Protein AF-A0A357V3F7-F1 (afdb_monomer)

Nearest PDB structures (foldseek):
  6bii-assembly1_B  TM=9.407E-01  e=2.425E-06  Pyrococcus yayanosii CH1
  5aov-assembly1_A-2  TM=9.397E-01  e=5.438E-06  Pyrococcus furiosus
  5v6q-assembly2_C  TM=8.658E-01  e=2.734E-05  Sinorhizobium meliloti 1021
  5v72-assembly2_D  TM=8.755E-01  e=2.203E-04  Sinorhizobium meliloti 1021
  5v72-assembly2_B  TM=8.931E-01  e=3.084E-04  Sinorhizobium meliloti 1021

pLDDT: mean 94.34, std 5.1, range [62.09, 98.38]

Radius of gyration: 22.83 Å; Cα contacts (8 Å, |Δi|>4): 68; chains: 1; bounding box: 51×37×57 Å

Sequence (101 aa):
QGLPANVRMLATFSVGYEHIDLDAAKARGLVVTNTPDVLTEAVADITILLLLAASRRAREAFEMISGDNWLNIGGWRPTQFLGTGAQGKVLGILGMGRIGR

Secondary structure (DSSP, 8-state):
-PPPTT--EEE-SSS--TTS-HHHHHHTT-EEE---STTHHHHHHHHHHHHHHHHTTHHHHHHHHHTTHHHHTTS--TTTT-----TTPPPP-S--STTT-

Structure (mmCIF, N/CA/C/O backbone):
data_AF-A0A357V3F7-F1
#
_entry.id   AF-A0A357V3F7-F1
#
loop_
_atom_site.group_PDB
_atom_site.id
_atom_site.type_symbol
_atom_site.label_atom_id
_atom_site.label_alt_id
_atom_site.label_comp_id
_atom_site.label_asym_id
_atom_site.label_entity_id
_atom_site.label_seq_id
_atom_site.pdbx_PDB_ins_code
_atom_site.Cartn_x
_atom_site.Cartn_y
_atom_site.Cartn_z
_atom_site.occupancy
_atom_site.B_iso_or_equiv
_atom_site.auth_seq_id
_atom_site.auth_comp_id
_atom_site.auth_asym_id
_atom_site.auth_atom_id
_atom_site.pdbx_PDB_model_num
ATOM 1 N N . GLN A 1 1 ? -17.928 -21.948 19.471 1.00 62.09 1 GLN A N 1
ATOM 2 C CA . GLN A 1 1 ? -17.589 -21.508 20.843 1.00 62.09 1 GLN A CA 1
ATOM 3 C C . GLN A 1 1 ? -17.380 -20.001 20.807 1.00 62.09 1 GLN A C 1
ATOM 5 O O . GLN A 1 1 ? -16.755 -19.530 19.867 1.00 62.09 1 GLN A O 1
ATOM 10 N N . GLY A 1 2 ? -17.965 -19.245 21.740 1.00 84.38 2 GLY A N 1
ATOM 11 C CA . GLY A 1 2 ? -17.772 -17.790 21.808 1.00 84.38 2 GLY A CA 1
ATOM 12 C C . GLY A 1 2 ? -16.491 -17.415 22.557 1.00 84.38 2 GLY A C 1
ATOM 13 O O . GLY A 1 2 ? -15.931 -18.248 23.267 1.00 84.38 2 GLY A O 1
ATOM 14 N N . LEU A 1 3 ? -16.046 -16.157 22.438 1.00 92.06 3 LEU A N 1
ATOM 15 C CA . LEU A 1 3 ? -14.917 -15.649 23.231 1.00 92.06 3 LEU A CA 1
ATOM 16 C C . LEU A 1 3 ? -15.188 -15.832 24.743 1.00 92.06 3 LEU A C 1
ATOM 18 O O . LEU A 1 3 ? -16.353 -15.747 25.154 1.00 92.06 3 LEU A O 1
ATOM 22 N N . PRO A 1 4 ? -14.162 -16.016 25.588 1.00 95.50 4 PRO 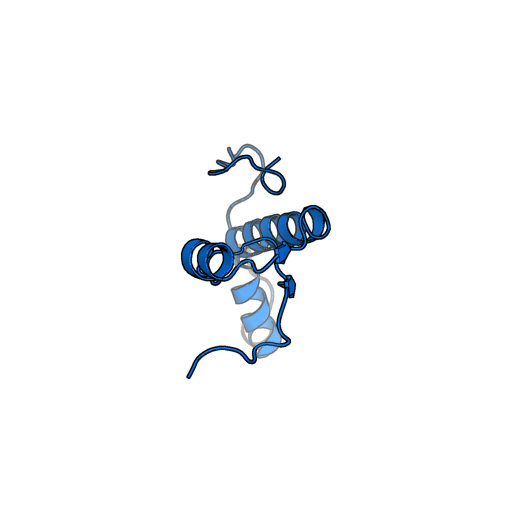A N 1
ATOM 23 C CA . PRO A 1 4 ? -14.309 -16.059 27.045 1.00 95.50 4 PRO A CA 1
ATOM 24 C C . PRO A 1 4 ? -14.956 -14.795 27.638 1.00 95.50 4 PRO A C 1
ATOM 26 O O . PRO A 1 4 ? -14.795 -13.695 27.111 1.00 95.50 4 PRO A O 1
ATOM 29 N N . ALA A 1 5 ? -15.693 -14.928 28.746 1.00 93.69 5 ALA A N 1
ATOM 30 C CA . ALA A 1 5 ? -16.456 -13.824 29.349 1.00 93.69 5 ALA A CA 1
ATOM 31 C C . ALA A 1 5 ? -15.587 -12.662 29.871 1.00 93.69 5 ALA A C 1
ATOM 33 O O . ALA A 1 5 ? -16.086 -1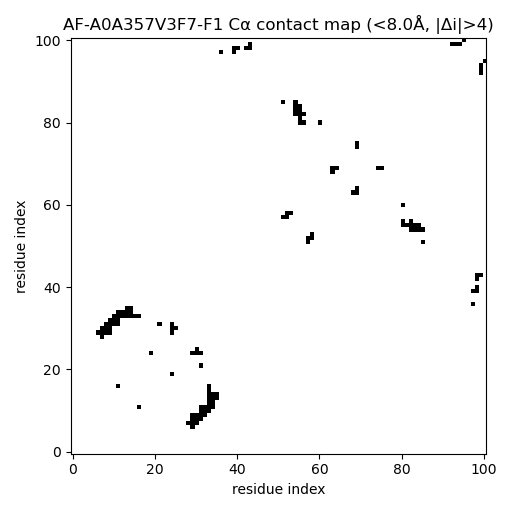1.549 30.022 1.00 93.69 5 ALA A O 1
ATOM 34 N N . ASN A 1 6 ? -14.301 -12.905 30.133 1.00 96.50 6 ASN A N 1
ATOM 35 C CA . ASN A 1 6 ? -13.338 -11.884 30.551 1.00 96.50 6 ASN A CA 1
ATOM 36 C C . ASN A 1 6 ? -12.830 -11.012 29.388 1.00 96.50 6 ASN A C 1
ATOM 38 O O . ASN A 1 6 ? -12.195 -9.992 29.642 1.00 96.50 6 ASN A O 1
ATOM 42 N N . VAL A 1 7 ? -13.122 -11.359 28.129 1.00 97.25 7 VAL A N 1
ATOM 43 C CA . VAL A 1 7 ? -12.812 -10.490 26.987 1.00 97.25 7 VAL A CA 1
ATOM 44 C C . VAL A 1 7 ? -13.799 -9.327 26.960 1.00 97.25 7 VAL A C 1
ATOM 46 O O . VAL A 1 7 ? -15.012 -9.528 26.865 1.00 97.25 7 VAL A O 1
ATOM 49 N N . ARG A 1 8 ? -13.261 -8.109 27.041 1.00 97.00 8 ARG A N 1
ATOM 50 C CA . ARG A 1 8 ? -14.020 -6.846 27.030 1.00 97.00 8 ARG A CA 1
ATOM 51 C C . ARG A 1 8 ? -13.654 -5.922 25.867 1.00 97.00 8 ARG A C 1
ATOM 53 O O . ARG A 1 8 ? -14.373 -4.963 25.609 1.00 97.00 8 ARG A O 1
ATOM 60 N N . MET A 1 9 ? -12.557 -6.205 25.166 1.00 97.88 9 MET A N 1
ATOM 61 C CA . MET A 1 9 ? -12.011 -5.331 24.132 1.00 97.88 9 MET A CA 1
ATOM 62 C C . MET A 1 9 ? -11.308 -6.133 23.035 1.00 97.88 9 MET A C 1
ATOM 64 O O . MET A 1 9 ? -10.691 -7.161 23.315 1.00 97.88 9 MET A O 1
ATOM 68 N N . LEU A 1 10 ? -11.386 -5.625 21.806 1.00 97.75 10 LEU A N 1
ATOM 69 C CA . LEU A 1 10 ? -10.629 -6.052 20.638 1.00 97.75 10 LEU A CA 1
ATOM 70 C C . LEU A 1 10 ? -9.795 -4.860 20.149 1.00 97.75 10 LEU A C 1
ATOM 72 O O . LEU A 1 10 ? -10.342 -3.865 19.679 1.00 97.75 10 LEU A O 1
ATOM 76 N N . ALA A 1 11 ? -8.474 -4.950 20.263 1.00 98.00 11 ALA A N 1
ATOM 77 C CA . ALA A 1 11 ? -7.561 -3.953 19.714 1.00 98.00 11 ALA A CA 1
ATOM 78 C C . ALA A 1 11 ? -6.904 -4.531 18.461 1.00 98.00 11 ALA A C 1
ATOM 80 O O . ALA A 1 11 ? -6.075 -5.435 18.562 1.00 98.00 11 ALA A O 1
ATOM 81 N N . THR A 1 12 ? -7.299 -4.051 17.283 1.00 97.44 12 THR A N 1
ATOM 82 C CA . THR A 1 12 ? -6.698 -4.505 16.029 1.00 97.44 12 THR A CA 1
ATOM 83 C C . THR A 1 12 ? -5.460 -3.694 15.693 1.00 97.44 12 THR A C 1
ATOM 85 O O . THR A 1 12 ? -5.455 -2.467 15.790 1.00 97.44 12 THR A O 1
ATOM 88 N N . PHE A 1 13 ? -4.407 -4.387 15.270 1.00 96.38 13 PHE A N 1
ATOM 89 C CA . PHE A 1 13 ? -3.169 -3.772 14.803 1.00 96.38 13 PHE A CA 1
ATOM 90 C C . PHE A 1 13 ? -3.257 -3.468 13.302 1.00 96.38 13 PHE A C 1
ATOM 92 O O . PHE A 1 13 ? -2.536 -4.026 12.477 1.00 96.38 13 PHE A O 1
ATOM 99 N N . SER A 1 14 ? -4.236 -2.644 12.944 1.00 94.75 14 SER A N 1
ATOM 100 C CA . SER A 1 14 ? -4.574 -2.283 11.568 1.00 94.75 14 SER A CA 1
ATOM 101 C C . SER A 1 14 ? -5.396 -0.993 11.547 1.00 94.75 14 SER A C 1
ATOM 103 O O . SER A 1 14 ? -6.050 -0.658 12.533 1.00 94.75 14 SER A O 1
ATOM 105 N N . VAL A 1 15 ? -5.403 -0.272 10.418 1.00 94.25 15 VAL A N 1
ATOM 106 C CA . VAL A 1 15 ? -6.350 0.843 10.196 1.00 94.25 15 VAL A CA 1
ATOM 107 C C . VAL A 1 15 ? -7.716 0.322 9.781 1.00 94.25 15 VAL A C 1
ATOM 109 O O . VAL A 1 15 ? -8.716 0.712 10.382 1.00 94.25 15 VAL A O 1
ATOM 112 N N . GLY A 1 16 ? -7.743 -0.551 8.771 1.00 92.88 16 GLY A N 1
ATOM 113 C CA . GLY A 1 16 ? -8.943 -1.283 8.379 1.00 92.88 16 GLY A CA 1
ATOM 114 C C . GLY A 1 16 ? -9.395 -2.206 9.505 1.00 92.88 16 GLY A C 1
ATOM 115 O O . GLY A 1 16 ? -8.572 -2.720 10.269 1.00 92.88 16 GLY A O 1
ATOM 116 N N . TYR A 1 17 ? -10.700 -2.370 9.637 1.00 96.81 17 TYR A N 1
ATOM 117 C CA . TYR A 1 17 ? -11.340 -3.201 10.658 1.00 96.81 17 TYR A CA 1
ATOM 118 C C . TYR A 1 17 ? -12.420 -4.109 10.056 1.00 96.81 17 TYR A C 1
ATOM 120 O O . TYR A 1 17 ? -13.240 -4.661 10.780 1.00 96.81 17 TYR A O 1
ATOM 128 N N . GLU A 1 18 ? -12.407 -4.296 8.735 1.00 97.38 18 GLU A N 1
ATOM 129 C CA . GLU A 1 18 ? -13.372 -5.090 7.966 1.00 97.38 18 GLU A CA 1
ATOM 130 C C . GLU A 1 18 ? -13.329 -6.585 8.323 1.00 97.38 18 GLU A C 1
ATOM 132 O O . GLU A 1 18 ? -14.299 -7.308 8.114 1.00 97.38 18 GLU A O 1
ATOM 137 N N . HIS A 1 19 ? -12.219 -7.056 8.894 1.00 97.50 19 HIS A N 1
ATOM 138 C CA . HIS A 1 19 ? -12.072 -8.413 9.430 1.00 97.50 19 HIS A CA 1
ATOM 139 C C . HIS A 1 19 ? -12.732 -8.607 10.805 1.00 97.50 19 HIS A C 1
ATOM 141 O O . HIS A 1 19 ? -12.679 -9.712 11.345 1.00 97.50 19 HIS A O 1
ATOM 147 N N . ILE A 1 20 ? -13.330 -7.562 11.389 1.00 97.69 20 ILE A N 1
ATOM 148 C CA . ILE A 1 20 ? -14.077 -7.622 12.650 1.00 97.69 20 ILE A CA 1
ATOM 149 C C . ILE A 1 20 ? -15.560 -7.384 12.368 1.00 97.69 20 ILE A C 1
ATOM 151 O O . ILE A 1 20 ? -15.951 -6.332 11.867 1.00 97.69 20 ILE A O 1
ATOM 155 N N . ASP A 1 21 ? -16.403 -8.330 12.780 1.00 97.25 21 ASP A N 1
ATOM 156 C CA . ASP A 1 21 ? -17.852 -8.131 12.822 1.00 97.25 21 ASP A CA 1
ATOM 157 C C . ASP A 1 21 ? -18.207 -7.150 13.954 1.00 97.25 21 ASP A C 1
ATOM 159 O O . ASP A 1 21 ? -18.238 -7.501 15.141 1.00 97.25 21 ASP A O 1
ATOM 163 N N . LEU A 1 22 ? -18.426 -5.888 13.579 1.00 97.75 22 LEU A N 1
ATOM 164 C CA . LEU A 1 22 ? -18.731 -4.815 14.520 1.00 97.75 22 LEU A CA 1
ATOM 165 C C . LEU A 1 22 ? -20.107 -4.976 15.171 1.00 97.75 22 LEU A C 1
ATOM 167 O O . LEU A 1 22 ? -20.271 -4.569 16.323 1.00 97.75 22 LEU A O 1
ATOM 171 N N . ASP A 1 23 ? -21.072 -5.590 14.486 1.00 97.69 23 ASP A N 1
ATOM 172 C CA . ASP A 1 23 ? -22.416 -5.790 15.022 1.00 97.69 23 ASP A CA 1
ATOM 173 C C . ASP A 1 23 ? -22.401 -6.866 16.107 1.00 97.69 23 ASP A C 1
ATOM 175 O O . ASP A 1 23 ? -22.935 -6.656 17.200 1.00 97.69 23 ASP A O 1
ATOM 179 N N . ALA A 1 24 ? -21.697 -7.975 15.873 1.00 96.56 24 ALA A N 1
ATOM 180 C CA . ALA A 1 24 ? -21.490 -9.010 16.880 1.00 96.56 24 ALA A CA 1
ATOM 181 C C . ALA A 1 24 ? -20.673 -8.495 18.080 1.00 96.56 24 ALA A C 1
ATOM 183 O O . ALA A 1 24 ? -21.011 -8.779 19.236 1.00 96.56 24 ALA A O 1
ATOM 184 N N . ALA A 1 25 ? -19.617 -7.708 17.830 1.00 96.88 25 ALA A N 1
ATOM 185 C CA . ALA A 1 25 ? -18.812 -7.099 18.889 1.00 96.88 25 ALA A CA 1
ATOM 186 C C . ALA A 1 25 ? -19.650 -6.136 19.747 1.00 96.88 25 ALA A C 1
ATOM 188 O O . ALA A 1 25 ? -19.621 -6.216 20.980 1.00 96.88 25 ALA A O 1
ATOM 189 N N . LYS A 1 26 ? -20.460 -5.287 19.104 1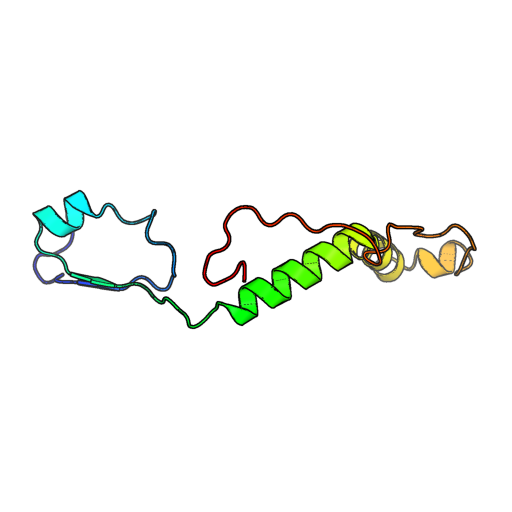.00 97.06 26 LYS A N 1
ATOM 190 C CA . LYS A 1 26 ? -21.363 -4.341 19.766 1.00 97.06 26 LYS A CA 1
ATOM 191 C C . LYS A 1 26 ? -22.470 -5.046 20.545 1.00 97.06 26 LYS A C 1
ATOM 193 O O . LYS A 1 26 ? -22.708 -4.680 21.693 1.00 97.06 26 LYS A O 1
ATOM 198 N N . ALA A 1 27 ? -23.097 -6.080 19.978 1.00 96.75 27 ALA A N 1
ATOM 199 C CA . ALA A 1 27 ? -24.130 -6.877 20.649 1.00 96.75 27 ALA A CA 1
ATOM 200 C C . ALA A 1 27 ? -23.619 -7.532 21.943 1.00 96.75 27 ALA A C 1
ATOM 202 O O . ALA A 1 27 ? -24.375 -7.741 22.890 1.00 96.75 27 ALA A O 1
ATOM 203 N N . ARG A 1 28 ? -22.316 -7.817 22.005 1.00 95.75 28 ARG A N 1
ATOM 204 C CA . ARG A 1 28 ? -21.636 -8.360 23.182 1.00 95.75 28 ARG A CA 1
ATOM 205 C C . ARG A 1 28 ? -21.062 -7.287 24.126 1.00 95.75 28 ARG A C 1
ATOM 207 O O . ARG A 1 28 ? -20.545 -7.627 25.190 1.00 95.75 28 ARG A O 1
ATOM 214 N N . GLY A 1 29 ? -21.145 -6.007 23.766 1.00 96.44 29 GLY A N 1
ATOM 215 C CA . GLY A 1 29 ? -20.591 -4.900 24.550 1.00 96.44 29 GLY A CA 1
ATOM 216 C C . GLY A 1 29 ? -19.060 -4.847 24.544 1.00 96.44 29 GLY A C 1
ATOM 217 O O . GLY A 1 29 ? -18.462 -4.443 25.538 1.00 96.44 29 GLY A O 1
ATOM 218 N N . LEU A 1 30 ? -18.419 -5.296 23.460 1.00 97.81 30 LEU A N 1
ATOM 219 C CA . LEU A 1 30 ? -16.968 -5.212 23.294 1.00 97.81 30 LEU A CA 1
ATOM 220 C C . LEU A 1 30 ? -16.563 -3.843 22.739 1.00 97.81 30 LEU A C 1
ATOM 222 O O . LEU A 1 30 ? -17.153 -3.352 21.778 1.00 97.81 30 LEU A O 1
ATOM 226 N N . VAL A 1 31 ? -15.505 -3.262 23.303 1.00 98.12 31 VAL A N 1
ATOM 227 C CA . VAL A 1 31 ? -14.833 -2.093 22.716 1.00 98.12 31 VAL A CA 1
ATOM 228 C C . VAL A 1 31 ? -13.953 -2.554 21.556 1.00 98.12 31 VAL A C 1
ATOM 230 O O . VAL A 1 31 ? -13.213 -3.523 21.709 1.00 98.12 31 VAL A O 1
ATOM 233 N N . VAL A 1 32 ? -13.996 -1.859 20.418 1.00 98.19 32 VAL A N 1
ATOM 234 C CA . VAL A 1 32 ? -13.113 -2.125 19.272 1.00 98.19 32 VAL A CA 1
ATOM 235 C C . VAL A 1 32 ? -12.263 -0.890 18.989 1.00 98.19 32 VAL A C 1
ATOM 237 O O . VAL A 1 32 ? -12.801 0.209 18.874 1.00 98.19 32 VAL A O 1
ATOM 240 N N . THR A 1 33 ? -10.947 -1.062 18.876 1.00 98.12 33 THR A N 1
ATOM 241 C CA . THR A 1 33 ? -10.009 0.012 18.506 1.00 98.12 33 THR A CA 1
ATOM 242 C C . THR A 1 33 ? -9.118 -0.413 17.350 1.00 98.12 33 THR A C 1
ATOM 244 O O . THR A 1 33 ? -8.781 -1.589 17.231 1.00 98.12 33 THR A O 1
ATOM 247 N N . ASN A 1 34 ? -8.694 0.556 16.545 1.00 97.25 34 ASN A N 1
ATOM 248 C CA . ASN A 1 34 ? -7.789 0.402 15.407 1.00 97.25 34 ASN A CA 1
ATOM 249 C C . ASN A 1 34 ? -6.604 1.388 15.531 1.00 97.25 34 ASN A C 1
ATOM 251 O O . ASN A 1 34 ? -6.493 2.101 16.529 1.00 97.25 34 ASN A O 1
ATOM 255 N N . THR A 1 35 ? -5.713 1.436 14.538 1.00 94.75 35 THR A N 1
ATOM 256 C CA . THR A 1 35 ? -4.486 2.261 14.571 1.00 94.75 35 THR A CA 1
ATOM 257 C C . THR A 1 35 ? -4.441 3.313 13.449 1.00 94.75 35 THR A C 1
ATOM 259 O O . THR A 1 35 ? -3.563 3.231 12.585 1.00 94.75 35 THR A O 1
ATOM 262 N N . PRO A 1 36 ? -5.386 4.273 13.383 1.00 91.19 36 PRO A N 1
ATOM 263 C CA . PRO A 1 36 ? -5.405 5.303 12.345 1.00 91.19 36 PRO A CA 1
ATOM 264 C C . PRO A 1 36 ? -4.183 6.229 12.429 1.00 91.19 36 PRO A C 1
ATOM 266 O O . PRO A 1 36 ? -3.475 6.268 13.431 1.00 91.19 36 PRO A O 1
ATOM 269 N N . ASP A 1 37 ? -3.956 6.981 11.351 1.00 89.38 37 ASP A N 1
ATOM 270 C CA . ASP A 1 37 ? -2.991 8.086 11.225 1.00 89.38 37 ASP A CA 1
ATOM 271 C C . ASP A 1 37 ? -1.494 7.709 11.224 1.00 89.38 37 ASP A C 1
ATOM 273 O O . ASP A 1 37 ? -0.730 8.313 10.475 1.00 89.38 37 ASP A O 1
ATOM 277 N N . VAL A 1 38 ? -1.068 6.672 11.950 1.00 92.44 38 VAL A N 1
ATOM 278 C CA . VAL A 1 38 ? 0.361 6.333 12.158 1.00 92.44 38 VAL A CA 1
ATOM 279 C C . VAL A 1 38 ? 1.083 5.712 10.955 1.00 92.44 38 VAL A C 1
ATOM 281 O O . VAL A 1 38 ? 2.292 5.509 11.007 1.00 92.44 38 VAL A O 1
ATOM 284 N N . LEU A 1 39 ? 0.363 5.381 9.883 1.00 90.00 39 LEU A N 1
ATOM 285 C CA . LEU A 1 39 ? 0.913 4.679 8.714 1.00 90.00 39 LEU A CA 1
ATOM 286 C C . LEU A 1 39 ? 0.572 5.345 7.374 1.00 90.00 39 LEU A C 1
ATOM 288 O O . LEU A 1 39 ? 0.799 4.767 6.316 1.00 90.00 39 LEU A O 1
ATOM 292 N N . THR A 1 40 ? 0.065 6.578 7.427 1.00 92.31 40 THR A N 1
ATOM 293 C CA . THR A 1 40 ? -0.312 7.365 6.246 1.00 92.31 40 THR A CA 1
ATOM 294 C C . THR A 1 40 ? 0.869 7.541 5.287 1.00 92.31 40 THR A C 1
ATOM 296 O O . THR A 1 40 ? 0.791 7.099 4.143 1.00 92.31 40 THR A O 1
ATOM 299 N N . GLU A 1 41 ? 1.982 8.084 5.786 1.00 94.56 41 GLU A N 1
ATOM 300 C CA . GLU A 1 41 ? 3.188 8.352 4.989 1.00 94.56 41 GLU A CA 1
ATOM 301 C C . GLU A 1 41 ? 3.820 7.065 4.452 1.00 94.56 41 GLU A C 1
ATOM 303 O O . GLU A 1 41 ? 4.122 6.961 3.270 1.00 94.56 41 GLU A O 1
ATOM 308 N N . ALA A 1 42 ? 3.929 6.028 5.290 1.00 95.81 42 ALA A N 1
ATOM 309 C CA . ALA A 1 42 ? 4.535 4.761 4.887 1.00 95.81 42 ALA A CA 1
ATOM 310 C C . ALA A 1 42 ? 3.782 4.094 3.719 1.00 95.81 42 ALA A C 1
ATOM 312 O O . ALA A 1 42 ? 4.398 3.514 2.824 1.00 95.81 42 ALA A O 1
ATOM 313 N N . VAL A 1 43 ? 2.446 4.176 3.700 1.00 96.12 43 VAL A N 1
ATOM 314 C CA . VAL A 1 43 ? 1.654 3.643 2.580 1.00 96.12 43 VAL A CA 1
ATOM 315 C C . VAL A 1 43 ? 1.771 4.541 1.344 1.00 96.12 43 VAL A C 1
ATOM 317 O O . VAL A 1 43 ? 1.840 4.021 0.226 1.00 96.12 43 VAL A O 1
ATOM 320 N N . ALA A 1 44 ? 1.834 5.865 1.514 1.00 96.31 44 ALA A N 1
ATOM 321 C CA . ALA A 1 44 ? 2.059 6.798 0.410 1.00 96.31 44 ALA A CA 1
ATOM 322 C C . ALA A 1 44 ? 3.428 6.562 -0.262 1.00 96.31 44 ALA A C 1
ATOM 324 O O . ALA A 1 44 ? 3.489 6.426 -1.487 1.00 96.31 44 ALA A O 1
ATOM 325 N N . ASP A 1 45 ? 4.495 6.379 0.522 1.00 97.88 45 ASP A N 1
ATOM 326 C CA . ASP A 1 45 ? 5.845 6.064 0.036 1.00 97.88 45 ASP A CA 1
ATOM 327 C C . ASP A 1 45 ? 5.855 4.808 -0.838 1.00 97.88 45 ASP A C 1
ATOM 329 O O . ASP A 1 45 ? 6.363 4.812 -1.964 1.00 97.88 45 ASP A O 1
ATOM 333 N N . ILE A 1 46 ? 5.237 3.726 -0.354 1.00 98.38 46 ILE A N 1
ATOM 334 C CA . ILE A 1 46 ? 5.136 2.477 -1.113 1.00 98.38 46 ILE A CA 1
ATOM 335 C C . ILE A 1 46 ? 4.269 2.653 -2.364 1.00 98.38 46 ILE A C 1
ATOM 337 O O . ILE A 1 46 ? 4.585 2.086 -3.409 1.00 98.38 46 ILE A O 1
ATOM 341 N N . THR A 1 47 ? 3.215 3.467 -2.308 1.00 98.12 47 THR A N 1
ATOM 342 C CA . THR A 1 47 ? 2.371 3.758 -3.478 1.00 98.12 47 THR A CA 1
ATOM 343 C C . THR A 1 47 ? 3.186 4.418 -4.592 1.00 98.12 47 THR A C 1
ATOM 345 O O . THR A 1 47 ? 3.138 3.974 -5.743 1.00 98.12 47 THR A O 1
ATOM 348 N N . ILE A 1 48 ? 3.993 5.429 -4.258 1.00 97.31 48 ILE A N 1
ATOM 349 C CA . ILE A 1 48 ? 4.872 6.103 -5.222 1.00 97.31 48 ILE A CA 1
ATOM 350 C C . ILE A 1 48 ? 5.990 5.172 -5.701 1.00 97.31 48 ILE A C 1
ATOM 352 O O . ILE A 1 48 ? 6.274 5.128 -6.902 1.00 97.31 48 ILE A O 1
ATOM 356 N N . LEU A 1 49 ? 6.583 4.377 -4.804 1.00 98.38 49 LEU A N 1
ATOM 357 C CA . LEU A 1 49 ? 7.578 3.365 -5.162 1.00 98.38 49 LEU A CA 1
ATOM 358 C C . LEU A 1 49 ? 7.022 2.388 -6.202 1.00 98.38 49 LEU A C 1
ATOM 360 O O . LEU A 1 49 ? 7.668 2.150 -7.221 1.00 98.38 49 LEU A O 1
ATOM 364 N N . LEU A 1 50 ? 5.822 1.849 -5.981 1.00 98.38 50 LEU A N 1
ATOM 365 C CA . LEU A 1 50 ? 5.177 0.909 -6.897 1.00 98.38 50 LEU A CA 1
ATOM 366 C C . LEU A 1 50 ? 4.822 1.565 -8.235 1.00 98.38 50 LEU A C 1
ATOM 368 O O . LEU A 1 50 ? 5.055 0.964 -9.285 1.00 98.38 50 LEU A O 1
ATOM 372 N N . LEU A 1 51 ? 4.326 2.806 -8.222 1.00 97.75 51 LEU A N 1
ATOM 373 C CA . LEU A 1 51 ? 4.043 3.573 -9.438 1.00 97.75 51 LEU A CA 1
ATOM 374 C C . LEU A 1 51 ? 5.308 3.757 -10.297 1.00 97.75 51 LEU A C 1
ATOM 376 O O . LEU A 1 51 ? 5.298 3.522 -11.511 1.00 97.75 51 LEU A O 1
ATOM 380 N N . LEU A 1 52 ? 6.423 4.143 -9.673 1.00 97.75 52 LEU A N 1
ATOM 381 C CA . LEU A 1 52 ? 7.707 4.308 -10.357 1.00 97.75 52 LEU A CA 1
ATOM 382 C C . LEU A 1 52 ? 8.286 2.965 -10.813 1.00 97.75 52 LEU A C 1
ATOM 384 O O . LEU A 1 52 ? 8.730 2.849 -11.955 1.00 97.75 52 LEU A O 1
ATOM 388 N N . ALA A 1 53 ? 8.231 1.936 -9.968 1.00 98.06 53 ALA A N 1
ATOM 389 C CA . ALA A 1 53 ? 8.716 0.601 -10.297 1.00 98.06 53 ALA A CA 1
ATOM 390 C C . ALA A 1 53 ? 7.982 0.010 -11.509 1.00 98.06 53 ALA A C 1
ATOM 392 O O . ALA A 1 53 ? 8.625 -0.530 -12.413 1.00 98.06 53 ALA A O 1
ATOM 393 N N . ALA A 1 54 ? 6.656 0.162 -11.562 1.00 97.31 54 ALA A N 1
ATOM 394 C CA . ALA A 1 54 ? 5.839 -0.277 -12.686 1.00 97.31 54 ALA A CA 1
ATOM 395 C C . ALA A 1 54 ? 6.154 0.522 -13.961 1.00 97.31 54 ALA A C 1
ATOM 397 O O . ALA A 1 54 ? 6.446 -0.056 -15.006 1.00 97.31 54 ALA A O 1
ATOM 398 N N . SER A 1 55 ? 6.162 1.855 -13.875 1.00 97.56 55 SER A N 1
ATOM 399 C CA . SER A 1 55 ? 6.388 2.727 -15.038 1.00 97.56 55 SER A CA 1
ATOM 400 C C . SER A 1 55 ? 7.803 2.620 -15.624 1.00 97.56 55 SER A C 1
ATOM 402 O O . SER A 1 55 ? 7.988 2.806 -16.829 1.00 97.56 55 SER A O 1
ATOM 404 N N . ARG A 1 56 ? 8.801 2.272 -14.801 1.00 97.25 56 ARG A N 1
ATOM 405 C CA . ARG A 1 56 ? 10.218 2.151 -15.184 1.00 97.25 56 ARG A CA 1
ATOM 406 C C . ARG A 1 56 ? 10.724 0.713 -15.285 1.00 97.25 56 ARG A C 1
ATOM 408 O O . ARG A 1 56 ? 11.929 0.521 -15.417 1.00 97.25 56 ARG A O 1
ATOM 415 N N . ARG A 1 57 ? 9.826 -0.279 -15.261 1.00 97.25 57 ARG A N 1
ATOM 416 C CA . ARG A 1 57 ? 10.149 -1.712 -15.426 1.00 97.25 57 ARG A CA 1
ATOM 417 C C . ARG A 1 57 ? 11.210 -2.210 -14.434 1.00 97.25 57 ARG A C 1
ATOM 419 O O . ARG A 1 57 ? 12.052 -3.041 -14.769 1.00 97.25 57 ARG A O 1
ATOM 426 N N . ALA A 1 58 ? 11.168 -1.713 -13.197 1.00 96.94 58 ALA A N 1
ATOM 427 C CA . ALA A 1 58 ? 12.207 -1.967 -12.199 1.00 96.94 58 ALA A CA 1
ATOM 428 C C . ALA A 1 58 ? 12.358 -3.460 -11.858 1.00 96.94 58 ALA A C 1
ATOM 430 O O . ALA A 1 58 ? 13.481 -3.935 -11.717 1.00 96.94 58 ALA A O 1
ATOM 431 N N . ARG A 1 59 ? 11.250 -4.216 -11.785 1.00 95.94 59 ARG A 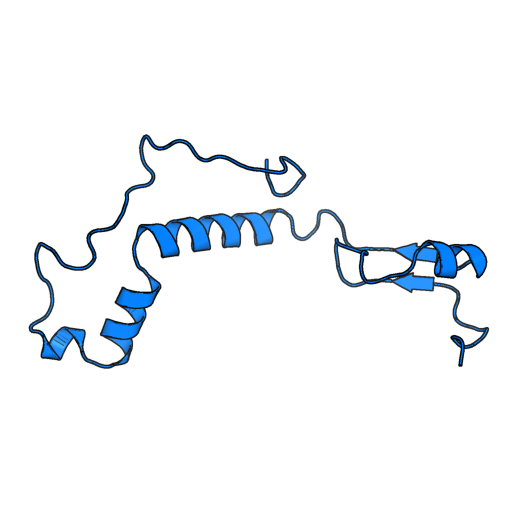N 1
ATOM 432 C CA . ARG A 1 59 ? 11.290 -5.668 -11.526 1.00 95.94 59 ARG A CA 1
ATOM 433 C C . ARG A 1 59 ? 12.053 -6.424 -12.615 1.00 95.94 59 ARG A C 1
ATOM 435 O O . ARG A 1 59 ? 12.877 -7.271 -12.306 1.00 95.94 59 ARG A O 1
ATOM 442 N N . GLU A 1 60 ? 11.803 -6.097 -13.877 1.00 95.00 60 GLU A N 1
ATOM 443 C CA . GLU A 1 60 ? 12.458 -6.765 -15.006 1.00 95.00 60 GLU A CA 1
ATOM 444 C C . GLU A 1 60 ? 13.952 -6.428 -15.065 1.00 95.00 60 GLU A C 1
ATOM 446 O O . GLU A 1 60 ? 14.781 -7.291 -15.350 1.00 95.00 60 GLU A O 1
ATOM 451 N N . ALA A 1 61 ? 14.303 -5.175 -14.758 1.00 94.12 61 ALA A N 1
ATOM 452 C CA . ALA A 1 61 ? 15.694 -4.761 -14.631 1.00 94.12 61 ALA A CA 1
ATOM 453 C C . ALA A 1 61 ? 16.399 -5.502 -13.484 1.00 94.12 61 ALA A C 1
ATOM 455 O O . ALA A 1 61 ? 17.520 -5.974 -13.667 1.00 94.12 61 ALA A O 1
ATOM 456 N N . PHE A 1 62 ? 15.731 -5.655 -12.336 1.00 94.75 62 PHE A N 1
ATOM 457 C CA . PHE A 1 62 ? 16.245 -6.425 -11.205 1.00 94.75 62 PHE A CA 1
ATOM 458 C C . PHE A 1 62 ? 16.485 -7.891 -11.587 1.00 94.75 62 PHE A C 1
ATOM 460 O O . PHE A 1 62 ? 17.600 -8.376 -11.437 1.00 94.75 62 PHE A O 1
ATOM 467 N N . GLU A 1 63 ? 15.497 -8.569 -12.176 1.00 93.44 63 GLU A N 1
ATOM 468 C CA . GLU A 1 63 ? 15.623 -9.967 -12.621 1.00 93.44 63 GLU A CA 1
ATOM 469 C C . GLU A 1 63 ? 16.762 -10.169 -13.631 1.00 93.44 63 GLU A C 1
ATOM 471 O O . GLU A 1 63 ? 17.494 -11.158 -13.564 1.00 93.44 63 GLU A O 1
ATOM 476 N N . MET A 1 64 ? 16.956 -9.217 -14.548 1.00 92.44 64 MET A N 1
ATOM 477 C CA . MET A 1 64 ? 18.049 -9.275 -15.519 1.00 92.44 64 MET A CA 1
ATOM 478 C C . MET A 1 64 ? 19.432 -9.171 -14.859 1.00 92.44 64 MET A C 1
ATOM 480 O O . MET A 1 64 ? 20.369 -9.833 -15.308 1.00 92.44 64 MET A O 1
ATOM 484 N N . ILE A 1 65 ? 19.575 -8.348 -13.820 1.00 91.75 65 ILE A N 1
ATOM 485 C CA . ILE A 1 65 ? 20.848 -8.166 -13.111 1.00 91.75 65 ILE A CA 1
ATOM 486 C C . ILE A 1 65 ? 21.100 -9.329 -12.147 1.00 91.75 65 ILE A C 1
ATOM 488 O O . ILE A 1 65 ? 22.217 -9.831 -12.089 1.00 91.75 65 ILE A O 1
ATOM 492 N N . SER A 1 66 ? 20.077 -9.800 -11.430 1.00 88.75 66 SER A N 1
ATOM 493 C CA . SER A 1 66 ? 20.210 -10.874 -10.437 1.00 88.75 66 SER A CA 1
ATOM 494 C C . SER A 1 66 ? 20.587 -12.236 -11.025 1.00 88.75 66 SER A C 1
ATOM 496 O O . SER A 1 66 ? 21.063 -13.091 -10.287 1.00 88.75 66 SER A O 1
ATOM 498 N N . GLY A 1 67 ? 20.359 -12.459 -12.322 1.00 86.12 67 GLY A N 1
ATOM 499 C CA . GLY A 1 67 ? 20.692 -13.713 -13.005 1.00 86.12 67 GLY A CA 1
ATOM 500 C C . GLY A 1 67 ? 21.953 -13.667 -13.872 1.00 86.12 67 GLY A C 1
ATOM 501 O O . GLY A 1 67 ? 22.048 -14.477 -14.787 1.00 86.12 67 GLY A O 1
ATOM 502 N N . ASP A 1 68 ? 22.839 -12.676 -13.700 1.00 75.75 68 ASP A N 1
ATOM 503 C CA . ASP A 1 68 ? 24.008 -12.395 -14.566 1.00 75.75 68 ASP A CA 1
ATOM 504 C C . ASP A 1 68 ? 23.679 -12.186 -16.063 1.00 75.75 68 ASP A C 1
ATOM 506 O O . ASP A 1 68 ? 24.557 -12.009 -16.913 1.00 75.75 68 ASP A O 1
ATOM 510 N N . ASN A 1 69 ? 22.390 -12.130 -16.409 1.00 83.38 69 ASN A N 1
ATOM 511 C CA . ASN A 1 69 ? 21.911 -12.044 -17.783 1.00 83.38 69 ASN A CA 1
ATOM 512 C C . ASN A 1 69 ? 22.327 -10.735 -18.451 1.00 83.38 69 ASN A C 1
ATOM 514 O O . ASN A 1 69 ? 22.555 -10.721 -19.657 1.00 83.38 69 ASN A O 1
ATOM 518 N N . TRP A 1 70 ? 22.455 -9.644 -17.689 1.00 89.75 70 TRP A N 1
ATOM 519 C CA . TRP A 1 70 ? 22.825 -8.343 -18.245 1.00 89.75 70 TRP A CA 1
ATOM 520 C C . TRP A 1 70 ? 24.222 -8.340 -18.885 1.00 89.75 70 TRP A C 1
ATOM 522 O O . TRP A 1 70 ? 24.387 -7.828 -19.992 1.00 89.75 70 TRP A O 1
ATOM 532 N N . LEU A 1 71 ? 25.214 -8.958 -18.236 1.00 86.44 71 LEU A N 1
ATOM 533 C CA . LEU A 1 71 ? 26.560 -9.087 -18.804 1.00 86.44 71 LEU A CA 1
AT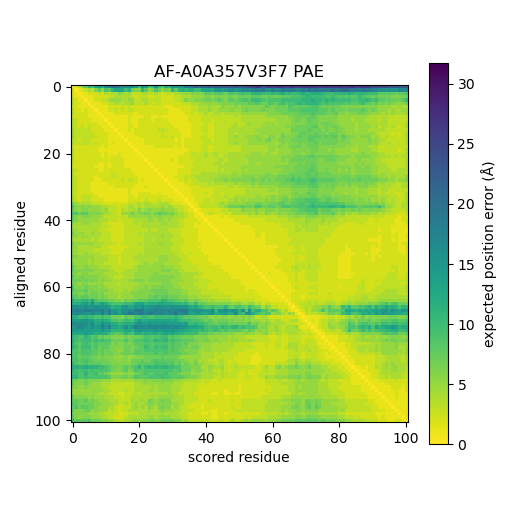OM 534 C C . LEU A 1 71 ? 26.576 -10.087 -19.966 1.00 86.44 71 LEU A C 1
ATOM 536 O O . LEU A 1 71 ? 27.194 -9.816 -20.995 1.00 86.44 71 LEU A O 1
ATOM 540 N N . ASN A 1 72 ? 25.818 -11.182 -19.855 1.00 86.19 72 ASN A N 1
ATOM 541 C CA . ASN A 1 72 ? 25.720 -12.209 -20.898 1.00 86.19 72 ASN A CA 1
ATOM 542 C C . ASN A 1 72 ? 25.120 -11.683 -22.213 1.00 86.19 72 ASN A C 1
ATOM 544 O O . ASN A 1 72 ? 25.457 -12.174 -23.289 1.00 86.19 72 ASN A O 1
ATOM 548 N N . ILE A 1 73 ? 24.261 -10.659 -22.156 1.00 83.25 73 ILE A N 1
ATOM 549 C CA . ILE A 1 73 ? 23.704 -9.999 -23.348 1.00 83.25 73 ILE A CA 1
ATOM 550 C C . ILE A 1 73 ? 24.556 -8.820 -23.853 1.00 83.25 73 ILE A C 1
ATOM 552 O O . ILE A 1 73 ? 24.121 -8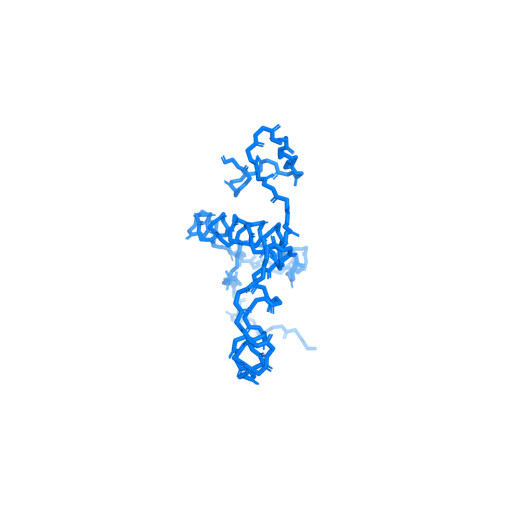.104 -24.761 1.00 83.25 73 ILE A O 1
ATOM 556 N N . GLY A 1 74 ? 25.754 -8.612 -23.296 1.00 88.44 74 GLY A N 1
ATOM 557 C CA . GLY A 1 74 ? 26.678 -7.548 -23.700 1.00 88.44 74 GLY A CA 1
ATOM 558 C C . GLY A 1 74 ? 26.406 -6.183 -23.059 1.00 88.44 74 GLY A C 1
ATOM 559 O O . GLY A 1 74 ? 26.880 -5.172 -23.569 1.00 88.44 74 GLY A O 1
ATOM 560 N N . GLY A 1 75 ? 25.654 -6.133 -21.955 1.00 89.94 75 GLY A N 1
ATOM 561 C CA . GLY A 1 75 ? 25.412 -4.913 -21.188 1.00 89.94 75 GLY A CA 1
ATOM 562 C C . GLY A 1 75 ? 24.329 -4.002 -21.774 1.00 89.94 75 GLY A C 1
ATOM 563 O O . GLY A 1 75 ? 23.272 -4.455 -22.216 1.00 89.94 75 GLY A O 1
ATOM 564 N N . TRP A 1 76 ? 24.563 -2.690 -21.692 1.00 93.44 76 TRP A N 1
ATOM 565 C CA . TRP A 1 76 ? 23.598 -1.644 -22.050 1.00 93.44 76 TRP A CA 1
ATOM 566 C C . TRP A 1 76 ? 23.200 -1.672 -23.533 1.00 93.44 76 TRP A C 1
ATOM 568 O O . TRP A 1 76 ? 24.044 -1.855 -24.410 1.00 93.44 76 TRP A O 1
ATOM 578 N N . ARG A 1 77 ? 21.917 -1.410 -23.830 1.00 91.88 77 ARG A N 1
ATOM 579 C CA . ARG A 1 77 ? 21.419 -1.204 -25.203 1.00 91.88 77 ARG A CA 1
ATOM 580 C C . ARG A 1 77 ? 20.489 0.017 -25.286 1.00 91.88 77 ARG A C 1
ATOM 582 O O . ARG A 1 77 ? 19.695 0.214 -24.366 1.00 91.88 77 ARG A O 1
ATOM 589 N N . PRO A 1 78 ? 20.481 0.776 -26.402 1.00 94.44 78 PRO A N 1
ATOM 590 C CA . PRO A 1 78 ? 19.684 2.006 -26.528 1.00 94.44 78 PRO A CA 1
ATOM 591 C C . PRO A 1 78 ? 18.175 1.843 -26.301 1.00 94.44 78 PRO A C 1
ATOM 593 O O . PRO A 1 78 ? 17.506 2.777 -25.872 1.00 94.44 78 PRO A O 1
ATOM 596 N N . THR A 1 79 ? 17.627 0.664 -26.599 1.00 94.12 79 THR A N 1
ATOM 597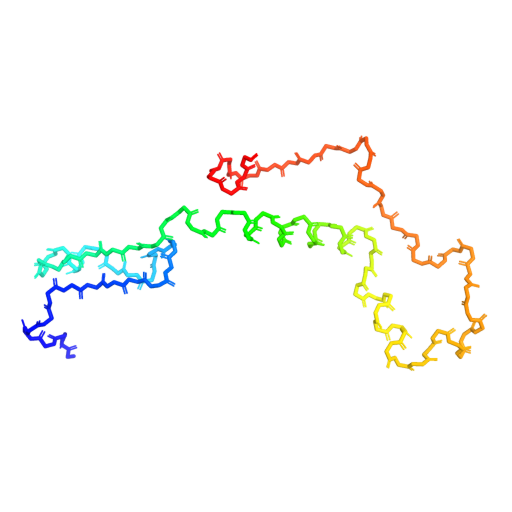 C CA . THR A 1 79 ? 16.188 0.365 -26.501 1.00 94.12 79 THR A CA 1
ATOM 598 C C . THR A 1 79 ? 15.827 -0.478 -25.276 1.00 94.12 79 THR A C 1
ATOM 600 O O . THR A 1 79 ? 14.677 -0.892 -25.114 1.00 94.12 79 THR A O 1
ATOM 603 N N . GLN A 1 80 ? 16.795 -0.758 -24.404 1.00 92.81 80 GLN A N 1
ATOM 604 C CA . GLN A 1 80 ? 16.598 -1.595 -23.229 1.00 92.81 80 GLN A CA 1
ATOM 605 C C . GLN A 1 80 ? 15.715 -0.879 -22.198 1.00 92.81 80 GLN A C 1
ATOM 607 O O . GLN A 1 80 ? 15.975 0.266 -21.839 1.00 92.81 80 GLN A O 1
ATOM 612 N N . PHE A 1 81 ? 14.675 -1.563 -21.712 1.00 93.44 81 PHE A N 1
ATOM 613 C CA . PHE A 1 81 ? 13.781 -1.076 -20.649 1.00 93.44 81 PHE A CA 1
ATOM 614 C C . PHE A 1 81 ? 13.204 0.333 -20.860 1.00 93.44 81 PHE A C 1
ATOM 616 O O . PHE A 1 81 ? 12.940 1.048 -19.892 1.00 93.44 81 PHE A O 1
ATOM 623 N N . LEU A 1 82 ? 12.946 0.733 -22.110 1.00 96.25 82 LEU A N 1
ATOM 624 C CA . LEU A 1 82 ? 12.136 1.923 -22.364 1.00 96.25 82 LEU A CA 1
ATOM 625 C C . LEU A 1 82 ? 10.774 1.741 -21.673 1.00 96.25 82 LEU A C 1
ATOM 627 O O . LEU A 1 82 ? 10.054 0.774 -21.933 1.00 96.25 82 LEU A O 1
ATOM 631 N N . GLY A 1 83 ? 10.487 2.632 -20.728 1.00 95.50 83 GLY A N 1
ATOM 632 C CA . GLY A 1 83 ? 9.267 2.661 -19.927 1.00 95.50 83 GLY A CA 1
ATOM 633 C C . GLY A 1 83 ? 8.473 3.938 -20.184 1.00 95.50 83 GLY A C 1
ATOM 634 O O . GLY A 1 83 ? 8.698 4.639 -21.168 1.00 95.50 83 GLY A O 1
ATOM 635 N N . THR A 1 84 ? 7.566 4.269 -19.271 1.00 95.94 84 THR A N 1
ATOM 636 C CA . THR A 1 84 ? 6.785 5.512 -19.331 1.00 95.94 84 THR A CA 1
ATOM 637 C C . THR A 1 84 ? 7.273 6.488 -18.263 1.00 95.94 84 THR A C 1
ATOM 639 O O . THR A 1 84 ? 7.395 6.128 -17.097 1.00 95.94 84 THR A O 1
ATOM 642 N N . GLY A 1 85 ? 7.568 7.731 -18.651 1.00 93.44 85 GLY A N 1
ATOM 643 C CA . GLY A 1 85 ? 7.869 8.806 -17.700 1.00 93.44 85 GLY A CA 1
ATOM 644 C C . GLY A 1 85 ? 6.601 9.331 -17.019 1.00 93.44 85 GLY A C 1
ATOM 645 O O . GLY A 1 85 ? 5.540 9.386 -17.642 1.00 93.44 85 GLY A O 1
ATOM 646 N N . ALA A 1 86 ? 6.716 9.734 -15.753 1.00 94.25 86 ALA A N 1
ATOM 647 C CA . ALA A 1 86 ? 5.611 10.321 -14.990 1.00 94.25 86 ALA A CA 1
ATOM 648 C C . ALA A 1 86 ? 5.408 11.819 -15.290 1.00 94.25 86 ALA A C 1
ATOM 650 O O . ALA A 1 86 ? 4.332 12.367 -15.059 1.00 94.25 86 ALA A O 1
ATOM 651 N N . GLN A 1 87 ? 6.432 12.496 -15.816 1.00 95.12 87 GLN A N 1
ATOM 652 C CA . GLN A 1 87 ? 6.398 13.930 -16.086 1.00 95.12 87 GLN A CA 1
ATOM 653 C C . GLN A 1 87 ? 5.323 14.275 -17.125 1.00 95.12 87 GLN A C 1
ATOM 655 O O . GLN A 1 87 ? 5.225 13.640 -18.175 1.00 95.12 87 GLN A O 1
ATOM 660 N N . GLY A 1 88 ? 4.514 15.295 -16.825 1.00 95.88 88 GLY A N 1
ATOM 661 C CA . GLY A 1 88 ? 3.426 15.752 -17.697 1.00 95.88 88 GLY A CA 1
ATOM 662 C C . GLY A 1 88 ? 2.240 14.784 -17.803 1.00 95.88 88 GLY A C 1
ATOM 663 O O . GLY A 1 88 ? 1.341 15.018 -18.609 1.00 95.88 88 GLY A O 1
ATOM 664 N N . LYS A 1 89 ? 2.220 13.697 -17.021 1.00 97.19 89 LYS A N 1
ATOM 665 C CA . LYS A 1 89 ? 1.073 12.788 -16.924 1.00 97.19 89 LYS A CA 1
ATOM 666 C C . LYS A 1 89 ? 0.122 13.234 -15.816 1.00 97.19 89 LYS A C 1
ATOM 668 O O . LYS A 1 89 ? 0.504 13.947 -14.893 1.00 97.19 89 LYS A O 1
ATOM 673 N N . VAL A 1 90 ? -1.120 12.773 -15.912 1.00 97.62 90 VAL A N 1
ATOM 674 C CA . VAL A 1 90 ? -2.148 12.972 -14.887 1.00 97.62 90 VAL A CA 1
ATOM 675 C C . VAL A 1 90 ? -2.227 11.712 -14.029 1.00 97.62 90 VAL A C 1
ATOM 677 O O . VAL A 1 90 ? -2.436 10.622 -14.561 1.00 97.62 90 VAL A O 1
ATOM 680 N N . LEU A 1 91 ? -2.066 11.862 -12.712 1.00 97.00 91 LEU A N 1
ATOM 681 C CA . LEU A 1 91 ? -2.293 10.798 -11.735 1.00 97.00 91 LEU A CA 1
ATOM 682 C C . LEU A 1 91 ? -3.735 10.881 -11.225 1.00 97.00 91 LEU A C 1
ATOM 684 O O . LEU A 1 91 ? -4.129 11.883 -10.634 1.00 97.00 91 LEU A O 1
ATOM 688 N N . GLY A 1 92 ? -4.520 9.831 -11.459 1.00 97.94 92 GLY A N 1
ATOM 689 C CA . GLY A 1 92 ? -5.856 9.690 -10.884 1.00 97.94 92 GLY A CA 1
ATOM 690 C C . GLY A 1 92 ? -5.794 8.937 -9.559 1.00 97.94 92 GLY A C 1
ATOM 691 O O . GLY A 1 92 ? -5.315 7.806 -9.528 1.00 97.94 92 GLY A O 1
ATOM 692 N N . ILE A 1 93 ? -6.302 9.541 -8.484 1.00 98.12 93 ILE A N 1
ATOM 693 C CA . ILE A 1 93 ? -6.387 8.915 -7.159 1.00 98.12 93 ILE A CA 1
ATOM 694 C C . ILE A 1 93 ? -7.857 8.632 -6.851 1.00 98.12 93 ILE A C 1
ATOM 696 O O . ILE A 1 93 ? -8.660 9.551 -6.687 1.00 98.12 93 ILE A O 1
ATOM 700 N N . LEU A 1 94 ? -8.218 7.349 -6.780 1.00 97.50 94 LEU A N 1
ATOM 701 C CA . LEU A 1 94 ? -9.556 6.916 -6.384 1.00 97.50 94 LEU A CA 1
ATOM 702 C C . LEU A 1 94 ? -9.577 6.659 -4.874 1.00 97.50 94 LEU A C 1
ATOM 704 O O . LEU A 1 94 ? -9.042 5.660 -4.404 1.00 97.50 94 LEU A O 1
ATOM 708 N N . GLY A 1 95 ? -10.207 7.568 -4.128 1.00 96.06 95 GLY A N 1
ATOM 709 C CA . GLY A 1 95 ? -10.233 7.542 -2.663 1.00 96.06 95 GLY A CA 1
ATOM 710 C C . GLY A 1 95 ? -9.224 8.512 -2.046 1.00 96.06 95 GLY A C 1
ATOM 711 O O . GLY A 1 95 ? -8.190 8.107 -1.523 1.00 96.06 95 GLY A O 1
ATOM 712 N N . MET A 1 96 ? -9.556 9.808 -2.056 1.00 96.81 96 MET A N 1
ATOM 713 C CA . ME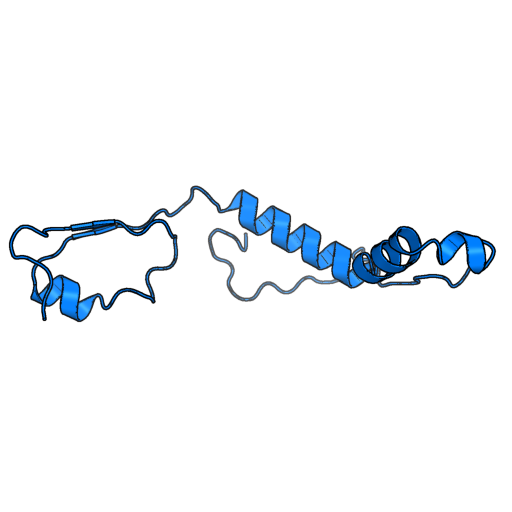T A 1 96 ? -8.714 10.907 -1.549 1.00 96.81 96 MET A CA 1
ATOM 714 C C . MET A 1 96 ? -8.771 11.055 -0.013 1.00 96.81 96 MET A C 1
ATOM 716 O O . MET A 1 96 ? -9.046 12.124 0.543 1.00 96.81 96 MET A O 1
ATOM 720 N N . GLY A 1 97 ? -8.589 9.932 0.685 1.00 93.12 97 GLY A N 1
ATOM 721 C CA . GLY A 1 97 ? -8.559 9.849 2.144 1.00 93.12 97 GLY A CA 1
ATOM 722 C C . GLY A 1 97 ? -7.253 10.386 2.735 1.00 93.12 97 GLY A C 1
ATOM 723 O O . GLY A 1 97 ? -6.584 11.217 2.138 1.00 93.12 97 GLY A O 1
ATOM 724 N N . ARG A 1 98 ? -6.872 9.906 3.924 1.00 92.12 98 ARG A N 1
ATOM 725 C CA . ARG A 1 98 ? -5.608 10.310 4.574 1.00 92.12 98 ARG A CA 1
ATOM 726 C C . ARG A 1 98 ? -4.386 9.985 3.716 1.00 92.12 98 ARG A C 1
ATOM 728 O O . ARG A 1 98 ? -3.553 10.849 3.541 1.00 92.12 98 ARG A O 1
ATOM 735 N N . ILE A 1 99 ? -4.342 8.770 3.168 1.00 94.94 99 ILE A N 1
ATOM 736 C CA . ILE A 1 99 ? -3.235 8.269 2.334 1.00 94.94 99 ILE A CA 1
ATOM 737 C C . ILE A 1 99 ? -3.241 8.895 0.934 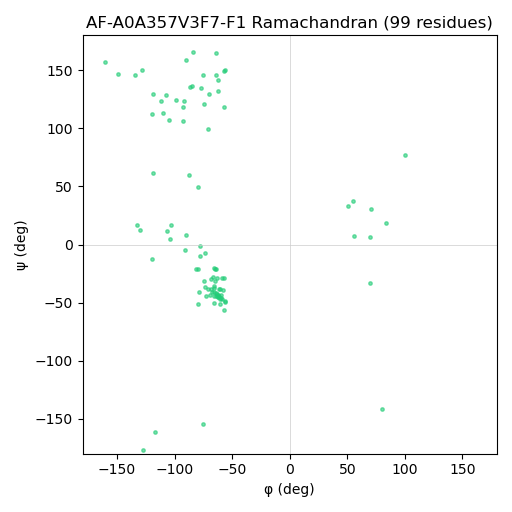1.00 94.94 99 ILE A C 1
ATOM 739 O O . ILE A 1 99 ? -2.196 9.019 0.314 1.00 94.94 99 ILE A O 1
ATOM 743 N N . GLY A 1 100 ? -4.420 9.230 0.401 1.00 95.38 100 GLY A N 1
ATOM 744 C CA . GLY A 1 100 ? -4.539 9.705 -0.978 1.00 95.38 100 GLY A CA 1
ATOM 745 C C . GLY A 1 100 ? -4.163 11.175 -1.180 1.00 95.38 100 GLY A C 1
ATOM 746 O O . GLY A 1 100 ? -3.904 11.560 -2.314 1.00 95.38 100 GLY A O 1
ATOM 747 N N . ARG A 1 101 ? -4.188 11.989 -0.119 1.00 92.69 101 ARG A N 1
ATOM 748 C CA . ARG A 1 101 ? -3.797 13.406 -0.162 1.00 92.69 101 ARG A CA 1
ATOM 749 C C . ARG A 1 101 ? -2.292 13.557 -0.062 1.00 92.69 101 ARG A C 1
ATOM 751 O O . ARG A 1 101 ? -1.793 14.486 -0.730 1.00 92.69 101 ARG A O 1
#

Foldseek 3Di:
DDDDPPQAEDEDAAPDDVVDPPVVCVVSNHHYHYDPPPCLVVVLVVVVVVVCCQQQVVVVVVVCVVVVVCVVVVHDDPPPRDGHDPPPDDDDDDDCPSNND

Solvent-accessible surface area (backbone atoms only — not comparable to full-atom values): 6452 Å² total; per-residue (Å²): 136,78,83,63,89,87,67,52,66,47,77,47,98,33,63,75,59,84,93,50,64,60,66,65,35,50,78,70,65,38,48,77,46,60,47,68,82,83,53,33,64,64,52,37,54,50,50,53,49,50,54,50,34,63,33,50,42,42,66,61,53,48,57,34,56,78,66,56,44,38,66,76,71,69,50,87,54,101,75,62,73,76,59,57,77,70,79,96,59,86,86,86,75,89,66,73,49,83,53,57,104

Mean predicted aligned error: 4.64 Å